Protein AF-A0AAV2SIG9-F1 (afdb_monomer_lite)

Sequence (155 aa):
MVNEGETFGCEVCKLEFTSQSIVDAHMAGAKHQRKLKAQELLWKLQETESCFTHDEASGKLTCLVCDVELTSPQLLESHLAGTKHKNKCGKRGLEGGNGTEPSKKGKSVPGEYHCKECQINCNSSQQMEQHVTSKKHLNKVAASQKEETVNINAL

pLDDT: mean 71.09, std 15.77, range [33.72, 91.62]

Secondary structure (DSSP, 8-state):
-------EEETTTTEEESSHHHHHHHHTSHHHHHHHHHHHHHHHHHHH---EEEETTTTEEEETTTTEEES-HHHHHHHHTSHHHHHHHT--SS------S------S-S-S-EETTTTEE-SSHHHHHHHHHSHHHHHHHHHHTTSSSS-S---

InterPro domains:
  IPR003604 Matrin/U1-C-like, C2H2-type zinc finger [SM00451] (5-39)
  IPR003604 Matrin/U1-C-like, C2H2-type zinc finger [SM00451] (58-92)
  IPR003604 Matrin/U1-C-like, C2H2-type zinc finger [SM00451] (110-144)
  IPR013087 Zinc finger C2H2-type [PF12874] (10-32)
  IPR013087 Zinc finger C2H2-type [PF12874] (62-85)
  IPR013087 Zinc finger C2H2-type [PF12874] (113-137)
  IPR013087 Zinc finger C2H2-type [PS00028] (10-32)
  IPR013087 Zinc finger C2H2-type [PS00028] (115-137)
  IPR013087 Zinc finger C2H2-type [SM00355] (8-32)
  IPR013087 Zinc finger C2H2-type [SM00355] (61-85)
  IPR013087 Zinc finger C2H2-type [SM00355] (113-137)
  IPR036236 Zinc finger C2H2 superfamily [SSF57667] (7-43)
  IPR036236 Zinc finger C2H2 superfamily [SSF57667] (59-89)
  IPR036236 Zinc finger C2H2 superfamily [SSF57667] (93-144)
  IPR051868 Zinc finger protein 346 and matrin-type protein 4 [PTHR46144] (9-146)

Foldseek 3Di:
DDPPPPFQADPLVRDTDPDPVVSVCVCVDPVNVVSVVQVVLVVVCCVVPVQWDADPVQCWIAGNQARDIDNGSVVVVCVCVDPVNVVRVVDPDDDDDHDDDDDDDDDDDDDDQADPLVRDGDPDPVVSVCVCPDPVNVVSVVVVVPPPPPDDDDD

Organism: Meganyctiphanes norvegica (NCBI:txid48144)

Radius of gyration: 29.89 Å; chains: 1; bounding box: 78×45×90 Å

Structure (mmCIF, N/CA/C/O backbone):
data_AF-A0AAV2SIG9-F1
#
_entry.id   AF-A0AAV2SIG9-F1
#
loop_
_atom_site.group_PDB
_atom_site.id
_atom_site.type_symbol
_atom_site.label_atom_id
_atom_site.label_alt_id
_atom_site.label_comp_id
_atom_site.label_asym_id
_atom_site.label_entity_id
_atom_site.label_seq_id
_atom_site.pdbx_PDB_ins_code
_atom_site.Cartn_x
_atom_site.Cartn_y
_atom_site.Cartn_z
_atom_site.occupancy
_atom_site.B_iso_or_equiv
_atom_site.auth_seq_id
_atom_site.auth_comp_id
_atom_site.auth_asym_id
_atom_site.auth_atom_id
_atom_site.pdbx_PDB_model_num
ATOM 1 N N . MET A 1 1 ? -30.944 17.823 34.451 1.00 36.62 1 MET A N 1
ATOM 2 C CA . MET A 1 1 ? -30.876 17.826 32.977 1.00 36.62 1 MET A CA 1
ATOM 3 C C . MET A 1 1 ? -29.564 17.171 32.572 1.00 36.62 1 MET A C 1
ATOM 5 O O . MET A 1 1 ? -28.574 17.488 33.208 1.00 36.62 1 MET A O 1
ATOM 9 N N . VAL A 1 2 ? -29.628 16.248 31.601 1.00 41.00 2 VAL A N 1
ATOM 10 C CA . VAL A 1 2 ? -28.546 15.513 30.900 1.00 41.00 2 VAL A CA 1
ATOM 11 C C . VAL A 1 2 ? -27.395 14.942 31.748 1.00 41.00 2 VAL A C 1
ATOM 13 O O . VAL A 1 2 ? -26.457 15.636 32.106 1.00 41.00 2 VAL A O 1
ATOM 16 N N . ASN A 1 3 ? -27.446 13.627 32.000 1.00 48.12 3 ASN A N 1
ATOM 17 C CA . ASN A 1 3 ? -26.223 12.846 32.189 1.00 48.12 3 ASN A CA 1
ATOM 18 C C . ASN A 1 3 ? -25.583 12.732 30.800 1.00 48.12 3 ASN A C 1
ATOM 20 O O . ASN A 1 3 ? -26.138 12.056 29.931 1.00 48.12 3 ASN A O 1
ATOM 24 N N . GLU A 1 4 ? -24.492 13.456 30.568 1.00 50.88 4 GLU A N 1
ATOM 25 C CA . GLU A 1 4 ? -23.659 13.310 29.375 1.00 50.88 4 GLU A CA 1
ATOM 26 C C . GLU A 1 4 ? -23.073 11.896 29.381 1.00 50.88 4 GLU A C 1
ATOM 28 O O . GLU A 1 4 ? -22.162 11.576 30.138 1.00 50.88 4 GLU A O 1
ATOM 33 N N . GLY A 1 5 ? -23.685 11.006 28.597 1.00 54.91 5 GLY A N 1
ATOM 34 C CA . GLY A 1 5 ? -23.169 9.667 28.368 1.00 54.91 5 GLY A CA 1
ATOM 35 C C . GLY A 1 5 ? -21.880 9.776 27.571 1.00 54.91 5 GLY A C 1
ATOM 36 O O . GLY A 1 5 ? -21.925 9.961 26.359 1.00 54.91 5 GLY A O 1
ATOM 37 N N . GLU A 1 6 ? -20.745 9.682 28.256 1.00 62.69 6 GLU A N 1
ATOM 38 C CA . GLU A 1 6 ? -19.436 9.539 27.629 1.00 62.69 6 GLU A CA 1
ATOM 39 C C . GLU A 1 6 ? -19.448 8.262 26.773 1.00 62.69 6 GLU A C 1
ATOM 41 O O . GLU A 1 6 ? -19.409 7.138 27.275 1.00 62.69 6 GLU A O 1
ATOM 46 N N . THR A 1 7 ? -19.586 8.423 25.457 1.00 70.12 7 THR A N 1
ATOM 47 C CA . THR A 1 7 ? -19.526 7.315 24.503 1.00 70.12 7 THR A CA 1
ATOM 48 C C . THR A 1 7 ? -18.063 6.989 24.230 1.00 70.12 7 THR A C 1
ATOM 50 O O . THR A 1 7 ? -17.349 7.771 23.601 1.00 70.12 7 THR A O 1
ATOM 53 N N . PHE A 1 8 ? -17.600 5.830 24.693 1.00 81.31 8 PHE A N 1
ATOM 54 C CA . PHE A 1 8 ? -16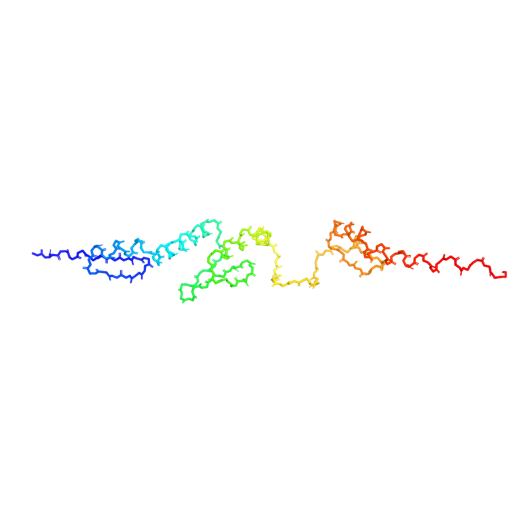.228 5.377 24.478 1.00 81.31 8 PHE A CA 1
ATOM 55 C C . PHE A 1 8 ? -16.132 4.681 23.123 1.00 81.31 8 PHE A C 1
ATOM 57 O O . PHE A 1 8 ? -16.642 3.577 22.957 1.00 81.31 8 PHE A O 1
ATOM 64 N N . GLY A 1 9 ? -15.498 5.312 22.136 1.00 85.50 9 GLY A N 1
ATOM 65 C CA . GLY A 1 9 ? -15.458 4.808 20.763 1.00 85.50 9 GLY A CA 1
ATOM 66 C C . GLY A 1 9 ? -14.067 4.845 20.144 1.00 85.50 9 GLY A C 1
ATOM 67 O O . GLY A 1 9 ? -13.203 5.620 20.539 1.00 85.50 9 GLY A O 1
ATOM 68 N N . CYS A 1 10 ? -13.845 3.992 19.148 1.00 86.56 10 CYS A N 1
ATOM 69 C CA . CYS A 1 10 ? -12.638 3.985 18.335 1.00 86.56 10 CYS A CA 1
ATOM 70 C C . CYS A 1 10 ? -12.958 4.462 16.919 1.00 86.56 10 CYS A C 1
ATOM 72 O O . CYS A 1 10 ? -13.629 3.759 16.164 1.00 86.56 10 CYS A O 1
ATOM 74 N N . GLU A 1 11 ? -12.415 5.606 16.513 1.00 83.19 11 GLU A N 1
ATOM 75 C CA . GLU A 1 11 ? -12.668 6.177 15.183 1.00 83.19 11 GLU A CA 1
ATOM 76 C C . GLU A 1 11 ? -11.982 5.415 14.044 1.00 83.19 11 GLU A C 1
ATOM 78 O O . GLU A 1 11 ? -12.487 5.389 12.923 1.00 83.19 11 GLU A O 1
ATOM 83 N N . VAL A 1 12 ? -10.869 4.743 14.347 1.00 84.25 12 VAL A N 1
ATOM 84 C CA . VAL A 1 12 ? -10.113 3.899 13.407 1.00 84.25 12 VAL A CA 1
ATOM 85 C C . VAL A 1 12 ? -10.882 2.618 13.086 1.00 84.25 12 VAL A C 1
ATOM 87 O O . VAL A 1 12 ? -10.872 2.128 11.956 1.00 84.25 12 VAL A O 1
ATOM 90 N N . CYS A 1 13 ? -11.563 2.048 14.080 1.00 84.75 13 CYS A N 1
ATOM 91 C CA . CYS A 1 13 ? -12.328 0.812 13.931 1.00 84.75 13 CYS A CA 1
ATOM 92 C C . CYS A 1 13 ? -13.832 1.051 13.743 1.00 84.75 13 CYS A C 1
ATOM 94 O O . CYS A 1 13 ? -14.526 0.096 13.413 1.00 84.75 13 CYS A O 1
ATOM 96 N N . LYS A 1 14 ? -14.311 2.289 13.932 1.00 85.88 14 LYS A N 1
ATOM 97 C CA . LYS A 1 14 ? -15.735 2.665 13.991 1.00 85.88 14 LYS A CA 1
ATOM 98 C C . LYS A 1 14 ? -16.526 1.749 14.938 1.00 85.88 14 LYS A C 1
ATOM 100 O O . LYS A 1 14 ? -17.597 1.263 14.598 1.00 85.88 14 LYS A O 1
ATOM 105 N N . LEU A 1 15 ? -15.943 1.472 16.107 1.00 85.50 15 LEU A N 1
ATOM 106 C CA . LEU A 1 15 ? -16.544 0.637 17.151 1.00 85.50 15 LEU A CA 1
ATOM 107 C C . LEU A 1 15 ? -16.877 1.490 18.369 1.00 85.50 15 LEU A C 1
ATOM 109 O O . LEU A 1 15 ? -16.043 2.286 18.795 1.00 85.50 15 LEU A O 1
ATOM 113 N N . GLU A 1 16 ? -18.054 1.273 18.943 1.00 88.81 16 GLU A N 1
ATOM 114 C CA . GLU A 1 16 ? -18.492 1.874 20.202 1.00 88.81 16 GLU A CA 1
ATOM 115 C C . GLU A 1 16 ? -18.452 0.829 21.320 1.00 88.81 16 GLU A C 1
ATOM 117 O O . GLU A 1 16 ? -18.764 -0.347 21.115 1.00 88.81 16 GLU A O 1
ATOM 122 N N . PHE A 1 17 ? -18.038 1.257 22.507 1.00 86.38 17 PHE A N 1
ATOM 123 C CA . PHE A 1 17 ? -17.832 0.414 23.673 1.00 86.38 17 PHE A CA 1
ATOM 124 C C . PHE A 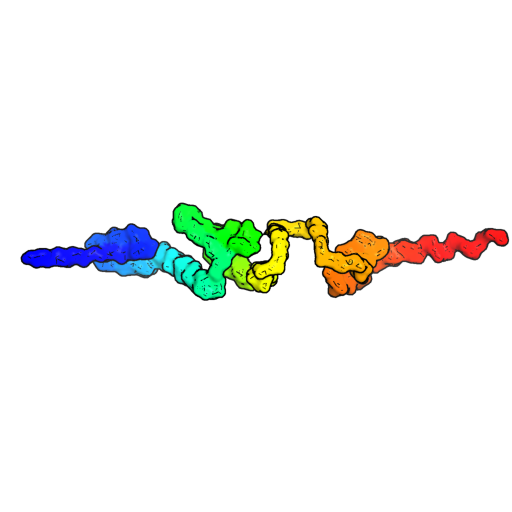1 17 ? -18.668 0.911 24.844 1.00 86.38 17 PHE A C 1
ATOM 126 O O . PHE A 1 17 ? -18.914 2.101 25.020 1.00 86.38 17 PHE A O 1
ATOM 133 N N . THR A 1 18 ? -19.065 -0.029 25.695 1.00 86.25 18 THR A N 1
ATOM 134 C CA . THR A 1 18 ? -19.930 0.242 26.846 1.00 86.25 18 THR A CA 1
ATOM 135 C C . THR A 1 18 ? -19.190 0.877 28.026 1.00 86.25 18 THR A C 1
ATOM 137 O O . THR A 1 18 ? -19.831 1.255 29.004 1.00 86.25 18 THR A O 1
ATOM 140 N N . SER A 1 19 ? -17.850 0.935 28.012 1.00 86.81 19 SER A N 1
ATOM 141 C CA . SER A 1 19 ? -17.036 1.445 29.130 1.00 86.81 19 SER A CA 1
ATOM 142 C C . SER A 1 19 ? -15.605 1.814 28.708 1.00 86.81 19 SER A C 1
ATOM 144 O O . SER A 1 19 ? -15.028 1.155 27.837 1.00 86.81 19 SER A O 1
ATOM 146 N N . GLN A 1 20 ? -14.989 2.782 29.404 1.00 86.12 20 GLN A N 1
ATOM 147 C CA . GLN A 1 20 ? -13.607 3.238 29.169 1.00 86.12 20 GLN A CA 1
ATOM 148 C C . GLN A 1 20 ? -12.575 2.099 29.250 1.00 86.12 20 GLN A C 1
ATOM 150 O O . GLN A 1 20 ? -11.676 2.004 28.420 1.00 86.12 20 GLN A O 1
ATOM 155 N N . SER A 1 21 ? -12.706 1.184 30.213 1.00 89.81 21 SER A N 1
ATOM 156 C CA . SER A 1 21 ? -11.750 0.074 30.363 1.00 89.81 21 SER A CA 1
ATOM 157 C C . SER A 1 21 ? -11.728 -0.864 29.150 1.00 89.81 21 SER A C 1
ATOM 159 O O . SER A 1 21 ? -10.698 -1.462 28.848 1.00 89.81 21 SER A O 1
ATOM 161 N N . ILE A 1 22 ? -12.852 -0.987 28.437 1.00 88.50 22 ILE A N 1
ATOM 162 C CA . ILE A 1 22 ? -12.961 -1.844 27.251 1.00 88.50 22 ILE A CA 1
ATOM 163 C C . ILE A 1 22 ? -12.308 -1.161 26.047 1.00 88.50 22 ILE A C 1
ATOM 165 O O . ILE A 1 22 ? -11.601 -1.828 25.289 1.00 88.50 22 ILE A O 1
ATOM 169 N N . VAL A 1 23 ? -12.498 0.156 25.880 1.00 89.44 23 VAL A N 1
ATOM 170 C CA . VAL A 1 23 ? -11.821 0.888 24.799 1.00 89.44 23 VAL A CA 1
ATOM 171 C C . VAL A 1 23 ? -10.310 0.931 25.026 1.00 89.44 23 VAL A C 1
ATOM 173 O O . VAL A 1 23 ? -9.561 0.747 24.075 1.00 89.44 23 VAL A O 1
ATOM 176 N N . ASP A 1 24 ? -9.849 1.059 26.271 1.00 89.94 24 ASP A N 1
ATOM 177 C CA . ASP A 1 24 ? -8.418 1.057 26.595 1.00 89.94 24 ASP A CA 1
ATOM 178 C C . ASP A 1 24 ? -7.762 -0.285 26.219 1.00 89.94 24 ASP A C 1
ATOM 180 O O . ASP A 1 24 ? -6.786 -0.340 25.464 1.00 89.94 24 ASP A O 1
ATOM 184 N N . ALA A 1 25 ? -8.405 -1.394 26.602 1.00 91.06 25 ALA A N 1
ATOM 185 C CA . ALA A 1 25 ? -7.997 -2.732 26.184 1.00 91.06 25 ALA A CA 1
ATOM 186 C C . ALA A 1 25 ? -8.058 -2.921 24.654 1.00 91.06 25 ALA A C 1
ATOM 188 O O . ALA A 1 25 ? -7.193 -3.582 24.074 1.00 91.06 25 ALA A O 1
ATOM 189 N N . HIS A 1 26 ? -9.054 -2.335 23.977 1.00 91.62 26 HIS A N 1
ATOM 190 C CA . HIS A 1 26 ? -9.125 -2.329 22.515 1.00 91.62 26 HIS A CA 1
ATOM 191 C C . HIS A 1 26 ? -7.939 -1.585 21.891 1.00 91.62 26 HIS A C 1
ATOM 193 O O . HIS A 1 26 ? -7.320 -2.116 20.968 1.00 91.62 26 HIS A O 1
ATOM 199 N N . MET A 1 27 ? -7.604 -0.393 22.396 1.00 88.94 27 MET A N 1
ATOM 200 C CA . MET A 1 27 ? -6.508 0.438 21.892 1.00 88.94 27 MET A CA 1
ATOM 201 C C . MET A 1 27 ? -5.142 -0.229 22.094 1.00 88.94 27 MET A C 1
ATOM 203 O O . MET A 1 27 ? -4.299 -0.195 21.195 1.00 88.94 27 MET A O 1
ATOM 207 N N . ALA A 1 28 ? -4.946 -0.925 23.217 1.00 90.69 28 ALA A N 1
ATOM 208 C CA . ALA A 1 28 ? -3.760 -1.747 23.467 1.00 90.69 28 ALA A CA 1
ATOM 209 C C . ALA A 1 28 ? -3.743 -3.066 22.662 1.00 90.69 28 ALA A C 1
ATOM 211 O O . ALA A 1 28 ? -2.725 -3.758 22.597 1.00 90.69 28 ALA A O 1
ATOM 212 N N . GLY A 1 29 ? -4.860 -3.438 22.032 1.00 91.31 29 GLY A N 1
ATOM 213 C CA . GLY A 1 29 ? -5.023 -4.704 21.332 1.00 91.31 29 GLY A CA 1
ATOM 214 C C . GLY A 1 29 ? -4.237 -4.792 20.020 1.00 91.31 29 GLY A C 1
ATOM 215 O O . GLY A 1 29 ? -4.246 -3.884 19.187 1.00 91.31 29 GLY A O 1
ATOM 216 N N . ALA A 1 30 ? -3.650 -5.963 19.753 1.00 89.69 30 ALA A N 1
ATOM 217 C CA . ALA A 1 30 ? -2.861 -6.213 18.542 1.00 89.69 30 ALA A CA 1
ATOM 218 C C . ALA A 1 30 ? -3.634 -5.963 17.230 1.00 89.69 30 ALA A C 1
ATOM 220 O O . ALA A 1 30 ? -3.038 -5.566 16.231 1.00 89.69 30 ALA A O 1
ATOM 221 N N . LYS A 1 31 ? -4.958 -6.182 17.206 1.00 87.94 31 LYS A N 1
ATOM 222 C CA . LYS A 1 31 ? -5.795 -5.894 16.025 1.00 87.94 31 LYS A CA 1
ATOM 223 C C . LYS A 1 31 ? -5.848 -4.394 15.726 1.00 87.94 31 LYS A C 1
ATOM 225 O O . LYS A 1 31 ? -5.622 -4.001 14.584 1.00 87.94 31 LYS A O 1
ATOM 230 N N . HIS A 1 32 ? -6.106 -3.580 16.748 1.00 88.81 32 HIS A N 1
ATOM 231 C CA . HIS A 1 32 ? -6.163 -2.127 16.622 1.00 88.81 32 HIS A CA 1
ATOM 232 C C . HIS A 1 32 ? -4.790 -1.564 16.246 1.00 88.81 32 HIS A C 1
ATOM 234 O O . HIS A 1 32 ? -4.672 -0.849 15.255 1.00 88.81 32 HIS A O 1
ATOM 240 N N . GLN A 1 33 ? -3.731 -1.991 16.940 1.00 88.44 33 GLN A N 1
ATOM 241 C CA . GLN A 1 33 ? -2.362 -1.573 16.636 1.00 88.44 33 GLN A CA 1
ATOM 242 C C . GLN A 1 33 ? -1.935 -1.904 15.200 1.00 88.44 33 GLN A C 1
ATOM 244 O O . GLN A 1 33 ? -1.253 -1.105 14.563 1.00 88.44 33 GLN A O 1
ATOM 249 N N . ARG A 1 34 ? -2.329 -3.066 14.659 1.00 85.38 34 ARG A N 1
ATOM 250 C CA . ARG A 1 34 ? -2.058 -3.415 13.253 1.00 85.38 34 ARG A CA 1
ATOM 251 C C . ARG A 1 34 ? -2.769 -2.468 12.290 1.00 85.38 34 ARG A C 1
ATOM 253 O O . ARG A 1 34 ? -2.148 -2.035 11.324 1.00 85.38 34 ARG A O 1
ATOM 260 N N . LYS A 1 35 ? -4.035 -2.132 12.561 1.00 84.81 35 LYS A N 1
ATOM 261 C CA . LYS A 1 35 ? -4.813 -1.202 11.732 1.00 84.81 35 LYS A CA 1
ATOM 262 C C . LYS A 1 35 ? -4.239 0.215 11.791 1.00 84.81 35 LYS A C 1
ATOM 264 O O . LYS A 1 35 ? -4.024 0.807 10.742 1.00 84.81 35 LYS A O 1
ATOM 269 N N . LEU A 1 36 ? -3.895 0.699 12.987 1.00 86.94 36 LEU A N 1
ATOM 270 C CA . LEU A 1 36 ? -3.216 1.982 13.181 1.00 86.94 36 LEU A CA 1
ATOM 271 C C . LEU A 1 36 ? -1.892 2.052 12.422 1.00 86.94 36 LEU A C 1
ATOM 273 O O . LEU A 1 36 ? -1.681 2.983 11.659 1.00 86.94 36 LEU A O 1
ATOM 277 N N . LYS A 1 37 ? -1.018 1.050 12.579 1.00 84.75 37 LYS A N 1
ATOM 278 C CA . LYS A 1 37 ? 0.270 1.015 11.869 1.00 84.75 37 LYS A CA 1
ATOM 279 C C . LYS A 1 37 ? 0.091 0.987 10.353 1.00 84.75 37 LYS A C 1
ATOM 281 O O . LYS A 1 37 ? 0.834 1.658 9.649 1.00 84.75 37 LYS A O 1
ATOM 286 N N . ALA A 1 38 ? -0.884 0.229 9.851 1.00 80.62 38 ALA A N 1
ATOM 287 C CA . ALA A 1 38 ? -1.199 0.197 8.426 1.00 80.62 38 ALA 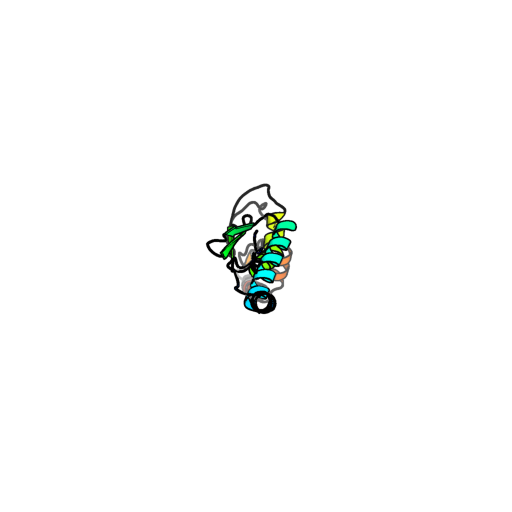A CA 1
ATOM 288 C C . ALA A 1 38 ? -1.697 1.562 7.921 1.00 80.62 38 ALA A C 1
ATOM 290 O O . ALA A 1 38 ? -1.253 2.019 6.873 1.00 80.62 38 ALA A O 1
ATOM 291 N N . GLN A 1 39 ? -2.571 2.226 8.679 1.00 82.12 39 GLN A N 1
ATOM 292 C CA . GLN A 1 39 ? -3.105 3.542 8.332 1.00 82.12 39 GLN A CA 1
ATOM 293 C C . GLN A 1 39 ? -2.038 4.644 8.410 1.00 82.12 39 GLN A C 1
ATOM 295 O O . GLN A 1 39 ? -1.955 5.471 7.508 1.00 82.12 39 GLN A O 1
ATOM 300 N N . GLU A 1 40 ? -1.186 4.636 9.438 1.00 85.25 40 GLU A N 1
ATOM 301 C CA . GLU A 1 40 ? -0.069 5.579 9.572 1.00 85.25 40 GLU A CA 1
ATOM 302 C C . GLU A 1 40 ? 0.938 5.415 8.430 1.00 85.25 40 GLU A C 1
ATOM 304 O O . GLU A 1 40 ? 1.417 6.401 7.873 1.00 85.25 40 GLU A O 1
ATOM 309 N N . LEU A 1 41 ? 1.235 4.168 8.052 1.00 78.81 41 LEU A N 1
ATOM 310 C CA . LEU A 1 41 ? 2.101 3.877 6.917 1.00 78.81 41 LEU A CA 1
ATOM 311 C C . LEU A 1 41 ? 1.522 4.457 5.624 1.00 78.81 41 LEU A C 1
ATOM 313 O O . LEU A 1 41 ? 2.228 5.133 4.885 1.00 78.81 41 LEU A O 1
ATOM 317 N N . LEU A 1 42 ? 0.224 4.257 5.384 1.00 77.94 42 LEU A N 1
ATOM 318 C CA . LEU A 1 42 ? -0.459 4.833 4.226 1.00 77.94 42 LEU A CA 1
ATOM 319 C C . LEU A 1 42 ? -0.426 6.363 4.228 1.00 77.94 42 LEU A C 1
ATOM 321 O O . LEU A 1 42 ? -0.148 6.951 3.187 1.00 77.94 42 LEU A O 1
ATOM 325 N N . TRP A 1 43 ? -0.649 7.004 5.379 1.00 80.56 43 TRP A N 1
ATOM 326 C CA . TRP A 1 43 ? -0.549 8.460 5.504 1.00 80.56 43 TRP A CA 1
ATOM 327 C C . TRP A 1 43 ? 0.851 8.966 5.144 1.00 80.56 43 TRP A C 1
ATOM 329 O O . TRP A 1 43 ? 0.993 9.862 4.315 1.00 80.56 43 TRP A O 1
ATOM 339 N N . LYS A 1 44 ? 1.892 8.354 5.723 1.00 77.12 44 LYS A N 1
ATOM 340 C CA . LYS A 1 44 ? 3.293 8.704 5.443 1.00 77.12 44 LYS A CA 1
ATOM 341 C C . LYS A 1 44 ? 3.614 8.582 3.960 1.00 77.12 44 LYS A C 1
ATOM 343 O O . LYS A 1 44 ? 4.223 9.491 3.398 1.00 77.12 44 LYS A O 1
ATOM 348 N N . LEU A 1 45 ? 3.171 7.495 3.328 1.00 74.12 45 LEU A N 1
ATOM 349 C CA . LEU A 1 45 ? 3.341 7.286 1.893 1.00 74.12 45 LEU A CA 1
ATOM 350 C C . LEU A 1 45 ? 2.581 8.329 1.072 1.00 74.12 45 LEU A C 1
ATOM 352 O O . LEU A 1 45 ? 3.111 8.796 0.077 1.00 74.12 45 LEU A O 1
ATOM 356 N N . GLN A 1 46 ? 1.382 8.737 1.487 1.00 70.69 46 GLN A N 1
ATOM 357 C CA . GLN A 1 46 ? 0.595 9.746 0.774 1.00 70.69 46 GLN A CA 1
ATOM 358 C C . GLN A 1 46 ? 1.202 11.155 0.868 1.00 70.69 46 GLN A C 1
ATOM 360 O O . GLN A 1 46 ? 1.099 11.930 -0.083 1.00 70.69 46 GLN A O 1
ATOM 365 N N . GLU A 1 47 ? 1.857 11.479 1.985 1.00 70.44 47 GLU A N 1
ATOM 366 C CA . GLU A 1 47 ? 2.567 12.748 2.184 1.00 70.44 47 GLU A CA 1
ATOM 367 C C . GLU A 1 47 ? 3.856 12.822 1.351 1.00 70.44 47 GLU A C 1
ATOM 369 O O . GLU A 1 47 ? 4.187 13.871 0.799 1.00 70.44 47 GLU A O 1
ATOM 374 N N . THR A 1 48 ? 4.565 11.697 1.217 1.00 63.31 48 THR A N 1
ATOM 375 C CA . THR A 1 48 ? 5.798 11.629 0.419 1.00 63.31 48 THR A CA 1
ATOM 376 C C . THR A 1 48 ? 5.540 11.408 -1.069 1.00 63.31 48 THR A C 1
ATOM 378 O O . THR A 1 48 ? 6.263 11.970 -1.891 1.00 63.31 48 THR A O 1
ATOM 381 N N . GLU A 1 49 ? 4.520 10.630 -1.441 1.00 58.84 49 GLU A N 1
ATOM 382 C CA . GLU A 1 49 ? 4.261 10.208 -2.818 1.00 58.84 49 GLU A CA 1
ATOM 383 C C . GLU A 1 49 ? 2.753 10.080 -3.120 1.00 58.84 49 GLU A C 1
ATOM 385 O O . GLU A 1 49 ? 2.069 9.128 -2.753 1.00 58.84 49 GLU A O 1
ATOM 390 N N . SER A 1 50 ? 2.218 11.025 -3.896 1.00 65.56 50 SER A N 1
ATOM 391 C CA . SER A 1 50 ? 0.795 11.107 -4.276 1.00 65.56 50 SER A CA 1
ATOM 392 C C . SER A 1 50 ? 0.408 10.234 -5.482 1.00 65.56 50 SER A C 1
ATOM 394 O O . SER A 1 50 ? -0.501 10.556 -6.247 1.00 65.56 50 SER A O 1
ATOM 396 N N . CYS A 1 51 ? 1.135 9.144 -5.719 1.00 69.31 51 CYS A N 1
ATOM 397 C CA . CYS A 1 51 ? 1.091 8.402 -6.979 1.00 69.31 51 CYS A CA 1
ATOM 398 C C . CYS A 1 51 ? 0.317 7.074 -6.906 1.00 69.31 51 CYS A C 1
ATOM 400 O O . CYS A 1 51 ? 0.406 6.259 -7.828 1.00 69.31 51 CYS A O 1
ATOM 402 N N . PHE A 1 52 ? -0.446 6.852 -5.834 1.00 80.81 52 PHE A N 1
ATOM 403 C CA . PHE A 1 52 ? -1.258 5.657 -5.624 1.00 80.81 52 PHE A CA 1
ATOM 404 C C . PHE A 1 52 ? -2.672 6.004 -5.141 1.00 80.81 52 PHE A C 1
ATOM 406 O O . PHE A 1 52 ? -2.935 7.114 -4.687 1.00 80.81 52 PHE A O 1
ATOM 413 N N . THR A 1 53 ? -3.578 5.035 -5.231 1.00 80.50 53 THR A N 1
ATOM 414 C CA . THR A 1 53 ? -4.943 5.107 -4.703 1.00 80.50 53 THR A CA 1
ATOM 415 C C . THR A 1 53 ? -5.176 3.978 -3.710 1.00 80.50 53 THR A C 1
ATOM 417 O O . THR A 1 53 ? -4.679 2.869 -3.907 1.00 80.50 53 THR A O 1
ATOM 420 N N . HIS A 1 54 ? -5.957 4.241 -2.665 1.00 83.81 54 HIS A N 1
ATOM 421 C CA . HIS A 1 54 ? -6.413 3.237 -1.706 1.00 83.81 54 HIS A CA 1
ATOM 422 C C . HIS A 1 54 ? -7.931 3.108 -1.793 1.00 83.81 54 HIS A C 1
ATOM 424 O O . HIS A 1 54 ? -8.646 4.091 -1.603 1.00 83.81 54 HIS A O 1
ATOM 430 N N . ASP A 1 55 ? -8.411 1.901 -2.072 1.00 79.50 55 ASP A N 1
ATOM 431 C CA 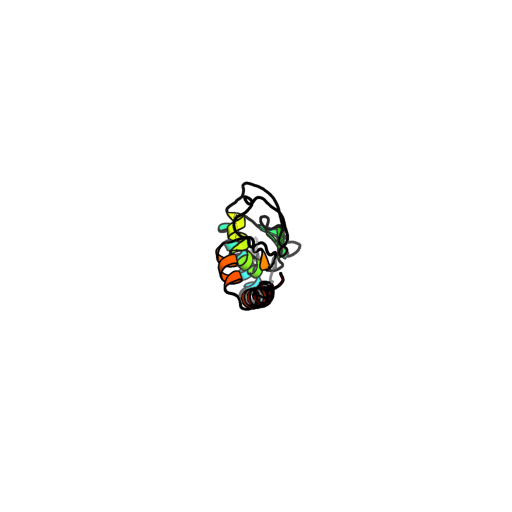. ASP A 1 55 ? -9.834 1.586 -2.044 1.00 79.50 55 ASP A CA 1
ATOM 432 C C . ASP A 1 55 ? -10.189 1.021 -0.664 1.00 79.50 55 ASP A C 1
ATOM 434 O O . ASP A 1 55 ? -9.834 -0.113 -0.346 1.00 79.50 55 ASP A O 1
ATOM 438 N N . GLU A 1 56 ? -10.859 1.812 0.179 1.00 69.19 56 GLU A N 1
ATOM 439 C CA . GLU A 1 56 ? -11.213 1.406 1.550 1.00 69.19 56 GLU A CA 1
ATOM 440 C C . GLU A 1 56 ? -12.239 0.258 1.574 1.00 69.19 56 GLU A C 1
ATOM 442 O O . GLU A 1 56 ? -12.241 -0.550 2.503 1.00 69.19 56 GLU A O 1
ATOM 447 N N . ALA A 1 57 ? -13.064 0.135 0.527 1.00 71.56 57 ALA A N 1
ATOM 448 C CA . ALA A 1 57 ? -14.045 -0.940 0.394 1.00 71.56 57 ALA A CA 1
ATOM 449 C C . ALA A 1 57 ? -13.387 -2.295 0.078 1.00 71.56 57 ALA A C 1
ATOM 451 O O . ALA A 1 57 ? -13.806 -3.326 0.604 1.00 71.56 57 ALA A O 1
ATOM 452 N N . SER A 1 58 ? -12.343 -2.294 -0.754 1.00 73.19 58 SER A N 1
ATOM 453 C CA . SER A 1 58 ? -11.649 -3.507 -1.205 1.00 73.19 58 SER A CA 1
ATOM 454 C C . SER A 1 58 ? -10.337 -3.780 -0.458 1.00 73.19 58 SER A C 1
ATOM 456 O O . SER A 1 58 ? -9.780 -4.871 -0.581 1.00 73.19 58 SER A O 1
ATOM 458 N N . GLY A 1 59 ? -9.805 -2.800 0.279 1.00 73.12 59 GLY A N 1
ATOM 459 C CA . GLY A 1 59 ? -8.478 -2.849 0.904 1.00 73.12 59 GLY A CA 1
ATOM 460 C C . GLY A 1 59 ? -7.324 -2.928 -0.102 1.00 73.12 59 GLY A C 1
ATOM 461 O O . GLY A 1 59 ? -6.227 -3.370 0.243 1.00 73.12 59 GLY A O 1
ATOM 462 N N . LYS A 1 60 ? -7.574 -2.560 -1.364 1.00 80.19 60 LYS A N 1
ATOM 463 C CA . LYS A 1 60 ? -6.606 -2.651 -2.460 1.00 80.19 60 LYS A CA 1
ATOM 464 C C . LYS A 1 60 ? -5.889 -1.323 -2.662 1.00 80.19 60 LYS A C 1
ATOM 466 O O . LYS A 1 60 ? -6.484 -0.252 -2.554 1.00 80.19 60 LYS A O 1
ATOM 471 N N . LEU A 1 61 ? -4.605 -1.411 -2.981 1.00 86.25 61 LEU A N 1
ATOM 472 C CA . LEU A 1 61 ? -3.714 -0.280 -3.190 1.00 86.25 61 LEU A CA 1
ATOM 473 C C . LEU A 1 61 ? -3.207 -0.297 -4.623 1.00 86.25 61 LEU A C 1
ATOM 475 O O . LEU A 1 61 ? -2.496 -1.220 -5.003 1.00 86.25 61 LEU A O 1
ATOM 479 N N . THR A 1 62 ? -3.520 0.720 -5.413 1.00 81.31 62 THR A N 1
ATOM 480 C CA . THR A 1 62 ? -3.153 0.746 -6.833 1.00 81.31 62 THR A CA 1
ATOM 481 C C . THR A 1 62 ? -2.158 1.857 -7.097 1.00 81.31 62 THR A C 1
ATOM 483 O O . THR A 1 62 ? -2.427 3.017 -6.806 1.00 81.31 62 THR A O 1
ATOM 486 N N . CYS A 1 63 ? -0.999 1.532 -7.666 1.00 85.25 63 CYS A N 1
ATOM 487 C CA . CYS A 1 63 ? -0.045 2.549 -8.097 1.00 85.25 63 CYS A CA 1
ATOM 488 C C . CYS A 1 63 ? -0.451 3.101 -9.470 1.00 85.25 63 CYS A C 1
ATOM 490 O O . CYS A 1 63 ? -0.428 2.365 -10.450 1.00 85.25 63 CYS A O 1
ATOM 492 N N . LEU A 1 64 ? -0.724 4.401 -9.573 1.00 82.25 64 LEU A N 1
ATOM 493 C CA . LEU A 1 64 ? -1.139 5.076 -10.812 1.00 82.25 64 LEU A CA 1
ATOM 494 C C . LEU A 1 64 ? 0.005 5.256 -11.828 1.00 82.25 64 LEU A C 1
ATOM 496 O O . LEU A 1 64 ? -0.229 5.549 -12.995 1.00 82.25 64 LEU A O 1
ATOM 500 N N . VAL A 1 65 ? 1.262 5.106 -11.398 1.00 82.50 65 VAL A N 1
ATOM 501 C CA . VAL A 1 65 ? 2.452 5.232 -12.270 1.00 82.50 65 VAL A CA 1
ATOM 502 C C . VAL A 1 65 ? 2.785 3.903 -12.949 1.00 82.50 65 VAL A C 1
ATOM 504 O O . VAL A 1 65 ? 3.236 3.848 -14.100 1.00 82.50 65 VAL A O 1
ATOM 507 N N . CYS A 1 66 ? 2.598 2.813 -12.213 1.00 78.62 66 CYS A N 1
ATOM 508 C CA . CYS A 1 66 ? 2.923 1.468 -12.664 1.00 78.62 66 CYS A CA 1
ATOM 509 C C . CYS A 1 66 ? 1.692 0.680 -13.120 1.00 78.62 66 CYS A C 1
ATOM 511 O O . CYS A 1 66 ? 1.883 -0.310 -13.821 1.00 78.62 66 CYS A O 1
ATOM 513 N N . ASP A 1 67 ? 0.490 1.148 -12.776 1.00 81.19 67 ASP A N 1
ATOM 514 C CA . ASP A 1 67 ? -0.796 0.474 -12.969 1.00 81.19 67 ASP A CA 1
ATOM 515 C C . ASP A 1 67 ? -0.774 -0.946 -12.387 1.00 81.19 67 ASP A C 1
ATOM 517 O O . ASP A 1 67 ? -1.027 -1.941 -13.059 1.00 81.19 67 ASP A O 1
ATOM 521 N N . VAL A 1 68 ? -0.334 -1.045 -11.129 1.00 82.75 68 VAL A N 1
ATOM 522 C CA . VAL A 1 68 ? -0.245 -2.319 -10.404 1.00 82.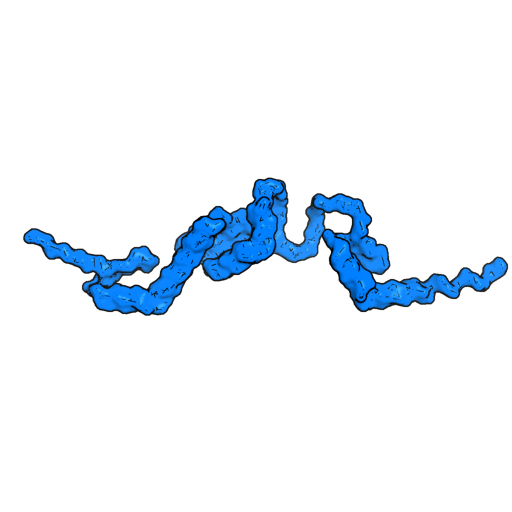75 68 VAL A CA 1
ATOM 523 C C . VAL A 1 68 ? -1.097 -2.263 -9.149 1.00 82.75 68 VAL A C 1
ATOM 525 O O . VAL A 1 68 ? -0.990 -1.319 -8.366 1.00 82.75 68 VAL A O 1
ATOM 528 N N . GLU A 1 69 ? -1.923 -3.289 -8.965 1.00 85.69 69 GLU A N 1
ATOM 529 C CA . GLU A 1 69 ? -2.700 -3.519 -7.750 1.00 85.69 69 GLU A CA 1
ATOM 530 C C . GLU A 1 69 ? -1.866 -4.302 -6.732 1.00 85.69 69 GLU A C 1
ATOM 532 O O . GLU A 1 69 ? -1.295 -5.354 -7.024 1.00 85.69 69 GLU A O 1
ATOM 537 N N . LEU A 1 70 ? -1.818 -3.791 -5.510 1.00 83.44 70 LEU A N 1
ATOM 538 C CA . LEU A 1 70 ? -1.109 -4.342 -4.369 1.00 83.44 70 LEU A CA 1
ATOM 539 C C . LEU A 1 70 ? -2.106 -4.545 -3.226 1.00 83.44 70 LEU A C 1
ATOM 541 O O . LEU A 1 70 ? -3.021 -3.754 -3.009 1.00 83.44 70 LEU A O 1
ATOM 545 N N . THR A 1 71 ? -1.926 -5.624 -2.474 1.00 83.38 71 THR A N 1
ATOM 546 C CA . THR A 1 71 ? -2.840 -6.050 -1.399 1.00 83.38 71 THR A CA 1
ATOM 547 C C . THR A 1 71 ? -2.376 -5.649 -0.000 1.00 83.38 71 THR A C 1
ATOM 549 O O . THR A 1 71 ? -3.046 -5.965 0.977 1.00 83.38 71 THR A O 1
ATOM 552 N N . SER A 1 72 ? -1.218 -4.991 0.132 1.00 81.56 72 SER A N 1
ATOM 553 C CA . SER A 1 72 ? -0.668 -4.606 1.436 1.00 81.56 72 SER A CA 1
ATOM 554 C C . SER A 1 72 ? 0.110 -3.290 1.371 1.00 81.56 72 SER A C 1
ATOM 556 O O . SER A 1 72 ? 0.895 -3.100 0.437 1.00 81.56 72 SER A O 1
ATOM 558 N N . PRO A 1 73 ? -0.028 -2.406 2.378 1.00 82.50 73 PRO A N 1
ATOM 559 C CA . PRO A 1 73 ? 0.693 -1.135 2.433 1.00 82.50 73 PRO A CA 1
ATOM 560 C C . PRO A 1 73 ? 2.211 -1.306 2.532 1.00 82.50 73 PRO A C 1
ATOM 562 O O . PRO A 1 73 ? 2.944 -0.485 1.997 1.00 82.50 73 PRO A O 1
ATOM 565 N N . GLN A 1 74 ? 2.705 -2.401 3.117 1.00 82.88 74 GLN A N 1
ATOM 566 C CA . GLN A 1 74 ? 4.148 -2.693 3.128 1.00 82.88 74 GLN A CA 1
ATOM 567 C C . GLN A 1 74 ? 4.682 -3.069 1.739 1.00 82.88 74 GLN A C 1
ATOM 569 O O . GLN A 1 74 ? 5.807 -2.730 1.371 1.00 82.88 74 GLN A O 1
ATOM 574 N N . LEU A 1 75 ? 3.866 -3.775 0.951 1.00 83.06 75 LEU A N 1
ATOM 575 C CA . LEU A 1 75 ? 4.224 -4.118 -0.421 1.00 83.06 75 LEU A CA 1
ATOM 576 C C . LEU A 1 75 ? 4.230 -2.863 -1.298 1.00 83.06 75 LEU A C 1
ATOM 578 O O . LEU A 1 75 ? 5.113 -2.709 -2.139 1.00 83.06 75 LEU A O 1
ATOM 582 N N . LEU A 1 76 ? 3.278 -1.958 -1.062 1.00 84.06 76 LEU A N 1
ATOM 583 C CA . LEU A 1 76 ? 3.255 -0.643 -1.687 1.00 84.06 76 LEU A CA 1
ATOM 584 C C . LEU A 1 76 ? 4.483 0.184 -1.297 1.00 84.06 76 LEU A C 1
ATOM 586 O O . LEU A 1 76 ? 5.155 0.679 -2.191 1.00 84.06 76 LEU A O 1
ATOM 590 N N . GLU A 1 77 ? 4.842 0.263 -0.016 1.00 83.69 77 GLU A N 1
ATOM 591 C CA . GLU A 1 77 ? 6.066 0.947 0.426 1.00 83.69 77 GLU A CA 1
ATOM 592 C C . GLU A 1 77 ? 7.306 0.422 -0.313 1.00 83.69 77 GLU A C 1
ATOM 594 O O . GLU A 1 77 ? 8.075 1.192 -0.885 1.00 83.69 77 GLU A O 1
ATOM 599 N N . SER A 1 78 ? 7.469 -0.902 -0.373 1.00 83.06 78 SER A N 1
ATOM 600 C CA . SER A 1 78 ? 8.603 -1.528 -1.063 1.00 83.06 78 SER A CA 1
ATOM 601 C C . SER A 1 78 ? 8.578 -1.282 -2.576 1.00 83.06 78 SER A C 1
ATOM 603 O O . SER A 1 78 ? 9.627 -1.127 -3.203 1.00 83.06 78 SER A O 1
ATOM 605 N N . HIS A 1 79 ? 7.387 -1.241 -3.178 1.00 86.94 79 HIS A N 1
ATOM 606 C CA . HIS A 1 79 ? 7.211 -0.893 -4.586 1.00 86.94 79 HIS A CA 1
ATOM 607 C C . HIS A 1 79 ? 7.667 0.543 -4.859 1.00 86.94 79 HIS A C 1
ATOM 609 O O . HIS A 1 79 ? 8.449 0.765 -5.783 1.00 86.94 79 HIS A O 1
ATOM 615 N N . LEU A 1 80 ? 7.193 1.483 -4.042 1.00 79.38 80 LEU A N 1
ATOM 616 C CA . LEU A 1 80 ? 7.462 2.916 -4.120 1.00 79.38 80 LEU A CA 1
ATOM 617 C C . LEU A 1 80 ? 8.952 3.230 -3.908 1.00 79.38 80 LEU A C 1
ATOM 619 O O . LEU A 1 80 ? 9.578 3.903 -4.728 1.00 79.38 80 LEU A O 1
ATOM 623 N N . ALA A 1 81 ? 9.571 2.608 -2.900 1.00 80.62 81 ALA A N 1
ATOM 624 C CA . ALA A 1 81 ? 11.012 2.685 -2.652 1.00 80.62 81 ALA A CA 1
ATOM 625 C C . ALA A 1 81 ? 11.867 2.000 -3.742 1.00 80.62 81 ALA A C 1
ATOM 627 O O . ALA A 1 81 ? 13.086 2.188 -3.803 1.00 80.62 81 ALA A O 1
ATOM 628 N N . GLY A 1 82 ? 11.250 1.199 -4.614 1.00 80.19 82 GLY A N 1
ATOM 629 C CA . GLY A 1 82 ? 11.925 0.454 -5.665 1.00 80.19 82 GLY A CA 1
ATOM 630 C C . GLY A 1 82 ? 12.464 1.343 -6.790 1.00 80.19 82 GLY A C 1
ATOM 631 O O . GLY A 1 82 ? 11.799 2.249 -7.295 1.00 80.19 82 GLY A O 1
ATOM 632 N N . THR A 1 83 ? 13.653 1.014 -7.299 1.00 76.44 83 THR A N 1
ATOM 633 C CA . THR A 1 83 ? 14.301 1.725 -8.419 1.00 76.44 83 THR A CA 1
ATOM 634 C C . THR A 1 83 ? 13.448 1.749 -9.691 1.00 76.44 83 THR A C 1
ATOM 636 O O . THR A 1 83 ? 13.476 2.727 -10.434 1.00 76.44 83 THR A O 1
ATOM 639 N N . LYS A 1 84 ? 12.644 0.702 -9.934 1.00 78.56 84 LYS A N 1
ATOM 640 C CA . LYS A 1 84 ? 11.701 0.645 -11.067 1.00 78.56 84 LYS A CA 1
ATOM 641 C C . LYS A 1 84 ? 10.621 1.725 -10.970 1.00 78.56 84 LYS A C 1
ATOM 643 O O . LYS A 1 84 ? 10.333 2.375 -11.972 1.00 78.56 84 LYS A O 1
ATOM 648 N N . HIS A 1 85 ? 10.053 1.920 -9.778 1.00 81.50 85 HIS A N 1
ATOM 649 C CA . HIS A 1 85 ? 9.064 2.964 -9.529 1.00 81.50 85 HIS A CA 1
ATOM 650 C C . HIS A 1 85 ? 9.717 4.344 -9.619 1.00 81.50 85 HIS A C 1
ATOM 652 O O . HIS A 1 85 ? 9.268 5.185 -10.392 1.00 81.50 85 HIS A O 1
ATOM 658 N N . LYS A 1 86 ? 10.840 4.547 -8.923 1.00 77.56 86 LYS A N 1
ATOM 659 C CA . LYS A 1 86 ? 11.559 5.827 -8.876 1.00 77.56 86 LYS A CA 1
ATOM 660 C C . LYS A 1 86 ? 11.960 6.351 -10.259 1.00 77.56 86 LYS A C 1
ATOM 662 O O . LYS A 1 86 ? 11.777 7.532 -10.553 1.00 77.56 86 LYS A O 1
ATOM 667 N N . ASN A 1 87 ? 12.420 5.469 -11.149 1.00 75.19 87 ASN A N 1
ATOM 668 C CA . ASN A 1 87 ? 12.737 5.836 -12.532 1.00 75.19 87 ASN A CA 1
ATOM 669 C C . ASN A 1 87 ? 11.503 6.247 -13.354 1.00 75.19 87 ASN A C 1
ATOM 671 O O . ASN A 1 87 ? 11.635 7.048 -14.281 1.00 75.19 87 ASN A O 1
ATOM 675 N N . LYS A 1 88 ? 10.321 5.705 -13.035 1.00 68.31 88 LYS A N 1
ATOM 676 C CA . LYS A 1 88 ? 9.061 5.971 -13.744 1.00 68.31 88 LYS A CA 1
ATOM 677 C C . LYS A 1 88 ? 8.309 7.181 -13.166 1.00 68.31 88 LYS A C 1
ATOM 679 O O . LYS A 1 88 ? 7.731 7.951 -13.926 1.00 68.31 88 LYS A O 1
ATOM 684 N N . CYS A 1 89 ? 8.397 7.405 -11.853 1.00 67.94 89 CYS A N 1
ATOM 685 C CA . CYS A 1 89 ? 7.813 8.546 -11.139 1.00 67.94 89 CYS A CA 1
ATOM 686 C C . CYS A 1 89 ? 8.425 9.887 -11.592 1.00 67.94 89 CYS A C 1
ATOM 688 O O . CYS A 1 89 ? 7.711 10.865 -11.806 1.00 67.94 89 CYS A O 1
ATOM 690 N N . GLY A 1 90 ? 9.735 9.916 -11.863 1.00 60.62 90 GLY A N 1
ATOM 691 C CA . GLY A 1 90 ? 10.439 11.122 -12.317 1.00 60.62 90 GLY A CA 1
ATOM 692 C C . GLY A 1 90 ? 10.200 11.534 -13.777 1.00 60.62 90 GLY A C 1
ATOM 693 O O . GLY A 1 90 ? 10.733 12.554 -14.209 1.00 60.62 90 GLY A O 1
ATOM 694 N N . LYS A 1 91 ? 9.445 10.762 -14.570 1.00 51.41 91 LYS A N 1
ATOM 695 C CA . LYS A 1 91 ? 9.246 11.020 -16.007 1.00 51.41 91 LYS A CA 1
ATOM 696 C C . LYS A 1 91 ? 7.764 10.982 -16.386 1.00 51.41 91 LYS A C 1
ATOM 698 O O . LYS A 1 91 ? 7.343 10.192 -17.224 1.00 51.41 91 LYS A O 1
ATOM 703 N N . ARG A 1 92 ? 6.957 11.890 -15.824 1.00 49.28 92 ARG A N 1
ATOM 704 C CA . ARG A 1 92 ? 5.690 12.288 -16.465 1.00 49.28 92 ARG A CA 1
ATOM 705 C C . ARG A 1 92 ? 5.997 13.229 -17.627 1.00 49.28 92 ARG A C 1
ATOM 707 O O . ARG A 1 92 ? 5.946 14.445 -17.510 1.00 49.28 92 ARG A O 1
ATOM 714 N N . GLY A 1 93 ? 6.383 12.609 -18.732 1.00 46.81 93 GLY A N 1
ATOM 715 C CA . GLY A 1 93 ? 6.655 13.235 -20.014 1.00 46.81 93 GLY A CA 1
ATOM 716 C C . GLY A 1 93 ? 7.118 12.159 -20.987 1.00 46.81 93 GLY A C 1
ATOM 717 O O . GLY A 1 93 ? 8.314 11.899 -21.059 1.00 46.81 93 GLY A O 1
ATOM 718 N N . LEU A 1 94 ? 6.147 11.578 -21.707 1.00 44.28 94 LEU A N 1
ATOM 719 C CA . LEU A 1 94 ? 6.246 10.590 -22.800 1.00 44.28 94 LEU A CA 1
ATOM 720 C C . LEU A 1 94 ? 6.097 9.099 -22.410 1.00 44.28 94 LEU A C 1
ATOM 722 O O . LEU A 1 94 ? 7.063 8.372 -22.219 1.00 44.28 94 LEU A O 1
ATOM 726 N N . GLU A 1 95 ? 4.821 8.697 -22.376 1.00 38.47 95 GLU A N 1
ATOM 727 C CA . GLU A 1 95 ? 4.228 7.462 -22.933 1.00 38.47 95 GLU A CA 1
ATOM 728 C C . GLU A 1 95 ? 4.639 6.066 -22.391 1.00 38.47 95 GLU A C 1
ATOM 730 O O . GLU A 1 95 ? 5.691 5.529 -22.716 1.00 38.47 95 GLU A O 1
ATOM 735 N N . GLY A 1 96 ? 3.697 5.434 -21.664 1.00 41.69 96 GLY A N 1
ATOM 736 C CA . GLY A 1 96 ? 3.138 4.106 -22.001 1.00 41.69 96 GLY A CA 1
ATOM 737 C C . GLY A 1 96 ? 3.824 2.803 -21.536 1.00 41.69 96 GLY A C 1
ATOM 738 O O . GLY A 1 96 ? 4.676 2.299 -22.250 1.00 41.69 96 GLY A O 1
ATOM 739 N N . GLY A 1 97 ? 3.317 2.205 -20.431 1.00 40.75 97 GLY A N 1
ATOM 740 C CA . GLY A 1 97 ? 3.183 0.743 -20.139 1.00 40.75 97 GLY A CA 1
ATOM 741 C C . GLY A 1 97 ? 4.440 -0.159 -20.092 1.00 40.75 97 GLY A C 1
ATOM 742 O O . GLY A 1 97 ? 5.455 0.133 -20.692 1.00 40.75 97 GLY A O 1
ATOM 743 N N . ASN A 1 98 ? 4.516 -1.309 -19.417 1.00 35.97 98 ASN A N 1
ATOM 744 C CA . ASN A 1 98 ? 3.735 -2.054 -18.423 1.00 35.97 98 ASN A CA 1
ATOM 745 C C . ASN A 1 98 ? 4.726 -3.112 -17.862 1.00 35.97 98 ASN A C 1
ATOM 747 O O . ASN A 1 98 ? 5.672 -3.504 -18.550 1.00 35.97 98 ASN A O 1
ATOM 751 N N . GLY A 1 99 ? 4.590 -3.519 -16.601 1.00 48.97 99 GLY A N 1
ATOM 752 C CA . GLY A 1 99 ? 5.480 -4.514 -16.007 1.00 48.97 99 GLY A CA 1
ATOM 753 C C . GLY A 1 99 ? 5.160 -5.925 -16.488 1.00 48.97 99 GLY A C 1
ATOM 754 O O . GLY A 1 99 ? 4.322 -6.573 -15.888 1.00 48.97 99 GLY A O 1
ATOM 755 N N . THR A 1 100 ? 5.886 -6.421 -17.486 1.00 33.72 100 THR A N 1
ATOM 756 C CA . THR A 1 100 ? 6.311 -7.825 -17.586 1.00 33.72 100 THR A CA 1
ATOM 757 C C . THR A 1 100 ? 7.691 -7.864 -18.247 1.00 33.72 100 THR A C 1
ATOM 759 O O . THR A 1 100 ? 8.127 -6.912 -18.890 1.00 33.72 100 THR A O 1
ATOM 762 N N . GLU A 1 101 ? 8.436 -8.918 -17.954 1.00 44.41 101 GLU A N 1
ATOM 763 C CA . GLU A 1 101 ? 9.817 -9.168 -18.361 1.00 44.41 101 GLU A CA 1
ATOM 764 C C . GLU A 1 101 ? 10.048 -9.208 -19.904 1.00 44.41 101 GLU A C 1
ATOM 766 O O . GLU A 1 101 ? 9.118 -9.046 -20.689 1.00 44.41 101 GLU A O 1
ATOM 771 N N . PRO A 1 102 ? 11.308 -9.299 -20.374 1.00 49.34 102 PRO A N 1
ATOM 772 C CA . PRO A 1 102 ? 11.851 -8.494 -21.464 1.00 49.34 102 PRO A CA 1
ATOM 773 C C . PRO A 1 102 ? 11.443 -8.971 -22.864 1.00 49.34 102 PRO A C 1
ATOM 775 O O . PRO A 1 102 ? 11.807 -10.064 -23.292 1.00 49.34 102 PRO A O 1
ATOM 778 N N . SER A 1 103 ? 10.808 -8.100 -23.653 1.00 43.28 103 SER A N 1
ATOM 779 C CA . SER A 1 103 ? 10.847 -8.163 -25.121 1.00 43.28 103 SER A CA 1
ATOM 780 C C . SER A 1 103 ? 10.358 -6.864 -25.776 1.00 43.28 103 SER A C 1
ATOM 782 O O . SER A 1 103 ? 9.200 -6.509 -25.636 1.00 43.28 103 SER A O 1
ATOM 784 N N . LYS A 1 104 ? 11.279 -6.210 -26.516 1.00 41.19 104 LYS A N 1
ATOM 785 C CA . LYS A 1 104 ? 11.134 -5.554 -27.848 1.00 41.19 104 LYS A CA 1
ATOM 786 C C . LYS A 1 104 ? 9.917 -4.616 -28.026 1.00 41.19 104 LYS A C 1
ATOM 788 O O . LYS A 1 104 ? 8.798 -5.086 -27.976 1.00 41.19 104 LYS A O 1
ATOM 793 N N . LYS A 1 105 ? 9.957 -3.325 -28.377 1.00 38.69 105 LYS A N 1
ATOM 794 C CA . LYS A 1 105 ? 10.783 -2.357 -29.152 1.00 38.69 105 LYS A CA 1
ATOM 795 C C . LYS A 1 105 ? 10.142 -0.981 -28.801 1.00 38.69 105 LYS A C 1
ATOM 797 O O . LYS A 1 105 ? 8.957 -0.956 -28.518 1.00 38.69 105 LYS A O 1
ATOM 802 N N . GLY A 1 106 ? 10.732 0.207 -28.834 1.00 41.19 106 GLY A N 1
ATOM 803 C CA . GLY A 1 106 ? 12.007 0.700 -29.316 1.00 41.19 106 GLY A CA 1
ATOM 804 C C . GLY A 1 106 ? 11.886 2.222 -29.486 1.00 41.19 106 GLY A C 1
ATOM 805 O O . GLY A 1 106 ? 11.058 2.685 -30.259 1.00 41.19 106 GLY A O 1
ATOM 806 N N . LYS A 1 107 ? 12.733 2.980 -28.790 1.00 39.50 107 LYS A N 1
ATOM 807 C CA . LYS A 1 107 ? 13.313 4.243 -29.268 1.00 39.50 107 LYS A CA 1
ATOM 808 C C . LYS A 1 107 ? 14.733 4.287 -28.719 1.00 39.50 107 LYS A C 1
ATOM 810 O O . LYS A 1 107 ? 15.030 4.939 -27.727 1.00 39.50 107 LYS A O 1
ATOM 815 N N . SER A 1 108 ? 15.595 3.491 -29.332 1.00 35.03 108 SER A N 1
ATOM 816 C CA . SER A 1 108 ? 17.030 3.560 -29.110 1.00 35.03 108 SER A CA 1
ATOM 817 C C . SER A 1 108 ? 17.659 3.611 -30.479 1.00 35.03 108 SER A C 1
ATOM 819 O O . SER A 1 108 ? 17.351 2.798 -31.350 1.00 35.03 108 SER A O 1
ATOM 821 N N . VAL A 1 109 ? 18.474 4.636 -30.647 1.00 49.31 109 VAL A N 1
ATOM 822 C CA . VAL A 1 109 ? 19.381 4.843 -31.762 1.00 49.31 109 VAL A CA 1
ATOM 823 C C . VAL A 1 109 ? 19.968 3.489 -32.204 1.00 49.31 109 VAL A C 1
ATOM 825 O O . VAL A 1 109 ? 20.404 2.709 -31.351 1.00 49.31 109 VAL A O 1
ATOM 828 N N . PRO A 1 110 ? 19.916 3.150 -33.500 1.00 47.62 110 PRO A N 1
ATOM 829 C CA . PRO A 1 110 ? 20.433 1.885 -33.993 1.00 47.62 110 PRO A CA 1
ATOM 830 C C . PRO A 1 110 ? 21.962 1.857 -33.873 1.00 47.62 110 PRO A C 1
ATOM 832 O O . PRO A 1 110 ? 22.635 2.690 -34.467 1.00 47.62 110 PRO A O 1
ATOM 835 N N . GLY A 1 111 ? 22.506 0.849 -33.183 1.00 53.31 111 GLY A N 1
ATOM 836 C CA . GLY A 1 111 ? 23.648 0.150 -33.781 1.00 53.31 111 GLY A CA 1
ATOM 837 C C . GLY A 1 111 ? 24.920 -0.122 -32.982 1.00 53.31 111 GLY A C 1
ATOM 838 O O . GLY A 1 111 ? 25.815 -0.691 -33.586 1.00 53.31 111 GLY A O 1
ATOM 839 N N . GLU A 1 112 ? 25.051 0.182 -31.690 1.00 56.03 112 GLU A N 1
ATOM 840 C CA . GLU A 1 112 ? 26.411 0.127 -31.097 1.00 56.03 112 GLU A CA 1
ATOM 841 C C . GLU A 1 112 ? 26.737 -1.155 -30.295 1.00 56.03 112 GLU A C 1
ATOM 843 O O . GLU A 1 112 ? 27.907 -1.473 -30.110 1.00 56.03 112 GLU A O 1
ATOM 848 N N . TYR A 1 113 ? 25.748 -1.957 -29.861 1.00 67.50 113 TYR A N 1
ATOM 849 C CA . TYR A 1 113 ? 25.999 -3.131 -28.995 1.00 67.50 113 TYR A CA 1
ATOM 850 C C . TYR A 1 113 ? 25.279 -4.402 -29.475 1.00 67.50 113 TYR A C 1
ATOM 852 O O . TYR A 1 113 ? 24.348 -4.915 -28.846 1.00 67.50 113 TYR A O 1
ATOM 860 N N . HIS A 1 114 ? 25.749 -4.937 -30.601 1.00 73.69 114 HIS A N 1
ATOM 861 C CA . HIS A 1 114 ? 25.302 -6.201 -31.191 1.00 73.69 114 HIS A CA 1
ATOM 862 C C . HIS A 1 114 ? 26.472 -7.191 -31.306 1.00 73.69 114 HIS A C 1
ATOM 864 O O . HIS A 1 114 ? 27.510 -6.866 -31.879 1.00 73.69 114 HIS A O 1
ATOM 870 N N . CYS A 1 115 ? 26.296 -8.411 -30.791 1.00 72.25 115 CYS A N 1
ATOM 871 C CA . CYS A 1 115 ? 27.279 -9.481 -30.949 1.00 72.25 115 CYS A CA 1
ATOM 872 C C . CYS A 1 115 ? 26.945 -10.320 -32.188 1.00 72.25 115 CYS A C 1
ATOM 874 O O . CYS A 1 115 ? 25.900 -10.973 -32.220 1.00 72.25 115 CYS A O 1
ATOM 876 N N . LYS A 1 116 ? 27.849 -10.352 -33.174 1.00 71.00 116 LYS A N 1
ATOM 877 C CA . LYS A 1 116 ? 27.669 -11.093 -34.437 1.00 71.00 116 LYS A CA 1
ATOM 878 C C . LYS A 1 116 ? 27.786 -12.614 -34.259 1.00 71.00 116 LYS A C 1
ATOM 880 O O . LYS A 1 116 ? 26.974 -13.351 -34.806 1.00 71.00 116 LYS A O 1
ATOM 885 N N . GLU A 1 117 ? 28.686 -13.064 -33.386 1.00 78.06 117 GLU A N 1
ATOM 886 C CA . GLU A 1 117 ? 28.946 -14.487 -33.085 1.00 78.06 117 GLU A CA 1
ATOM 887 C C . GLU A 1 117 ? 27.771 -15.167 -32.359 1.00 78.06 117 GLU A C 1
ATOM 889 O O . GLU A 1 117 ? 27.450 -16.347 -32.541 1.00 78.06 117 GLU A O 1
ATOM 894 N N . CYS A 1 118 ? 27.091 -14.409 -31.498 1.00 71.81 118 CYS A N 1
ATOM 895 C CA . CYS A 1 118 ? 25.971 -14.900 -30.700 1.00 71.81 118 CYS A CA 1
ATOM 896 C C . CYS A 1 118 ? 24.604 -14.423 -31.207 1.00 71.81 118 CYS A C 1
ATOM 898 O O . CYS A 1 118 ? 23.598 -14.912 -30.703 1.00 71.81 118 CYS A O 1
ATOM 900 N N . GLN A 1 119 ? 24.565 -13.508 -32.183 1.00 70.44 119 GLN A N 1
ATOM 901 C CA . GLN A 1 119 ? 23.364 -12.810 -32.662 1.00 70.44 119 GLN A CA 1
ATOM 902 C C . GLN A 1 119 ? 22.476 -12.258 -31.534 1.00 70.44 119 GLN A C 1
ATOM 904 O O . GLN A 1 119 ? 21.249 -12.241 -31.633 1.00 70.44 119 GLN A O 1
ATOM 909 N N . ILE A 1 120 ? 23.095 -11.791 -30.447 1.00 67.38 120 ILE A N 1
ATOM 910 C CA . ILE A 1 120 ? 22.369 -11.156 -29.348 1.00 67.38 120 ILE A CA 1
ATOM 911 C C . ILE A 1 120 ? 22.506 -9.637 -29.420 1.00 67.38 120 ILE A C 1
ATOM 913 O O . ILE A 1 120 ? 23.559 -9.097 -29.767 1.00 67.38 120 ILE A O 1
ATOM 917 N N . ASN A 1 121 ? 21.426 -8.950 -29.063 1.00 69.00 121 ASN A N 1
ATOM 918 C CA . ASN A 1 121 ? 21.394 -7.501 -28.931 1.00 69.00 121 ASN A CA 1
ATOM 919 C C . ASN A 1 121 ? 21.367 -7.141 -27.449 1.00 69.00 121 ASN A C 1
ATOM 921 O O . ASN A 1 121 ? 20.408 -7.466 -26.748 1.00 69.00 121 ASN A O 1
ATOM 925 N N . CYS A 1 122 ? 22.410 -6.457 -26.991 1.00 63.00 122 CYS A N 1
ATOM 926 C CA . CYS A 1 122 ? 22.488 -5.930 -25.635 1.00 63.00 122 CYS A CA 1
ATOM 927 C C . CYS A 1 122 ? 21.973 -4.484 -25.618 1.00 63.00 122 CYS A C 1
ATOM 929 O O . CYS A 1 122 ? 22.119 -3.752 -26.595 1.00 63.00 122 CYS A O 1
ATOM 931 N N . ASN A 1 123 ? 21.355 -4.068 -24.508 1.00 65.06 123 ASN A N 1
ATOM 932 C CA . ASN A 1 123 ? 20.820 -2.705 -24.352 1.00 65.06 123 ASN A CA 1
ATOM 933 C C . ASN A 1 123 ? 21.807 -1.726 -23.680 1.00 65.06 123 ASN A C 1
ATOM 935 O O . ASN A 1 123 ? 21.483 -0.553 -23.523 1.00 65.06 123 ASN A O 1
ATOM 939 N N . SER A 1 124 ? 22.998 -2.194 -23.286 1.00 68.06 124 SER A N 1
ATOM 940 C CA . SER A 1 124 ? 24.014 -1.407 -22.580 1.00 68.06 124 SER A CA 1
ATOM 941 C C . SER A 1 124 ? 25.427 -1.932 -22.868 1.00 68.06 124 SER A C 1
ATOM 943 O O . SER A 1 124 ? 25.609 -3.139 -23.058 1.00 68.06 124 SER A O 1
ATOM 945 N N . SER A 1 125 ? 26.424 -1.041 -22.845 1.00 74.62 125 SER A N 1
ATOM 946 C CA . SER A 1 125 ? 27.847 -1.380 -22.997 1.00 74.62 125 SER A CA 1
ATOM 947 C C . SER A 1 125 ? 28.325 -2.361 -21.928 1.00 74.62 125 SER A C 1
ATOM 949 O O . SER A 1 125 ? 29.020 -3.322 -22.239 1.00 74.62 125 SER A O 1
ATOM 951 N N . GLN A 1 126 ? 27.868 -2.197 -20.686 1.00 73.44 126 GLN A N 1
ATOM 952 C CA . GLN A 1 126 ? 28.245 -3.066 -19.572 1.00 73.44 126 GLN A CA 1
ATOM 953 C C . GLN A 1 126 ? 27.695 -4.493 -19.740 1.00 73.44 126 GLN A C 1
ATOM 955 O O . GLN A 1 126 ? 28.373 -5.467 -19.427 1.00 73.44 126 GLN A O 1
ATOM 960 N N . GLN A 1 127 ? 26.494 -4.637 -20.314 1.00 68.69 127 GLN A N 1
ATOM 961 C CA . GLN A 1 127 ? 25.942 -5.949 -20.680 1.00 68.69 127 GLN A CA 1
ATOM 962 C C . GLN A 1 127 ? 26.721 -6.601 -21.825 1.00 68.69 127 GLN A C 1
ATOM 964 O O . GLN A 1 127 ? 26.864 -7.822 -21.835 1.00 68.69 127 GLN A O 1
ATOM 969 N N . MET A 1 128 ? 27.234 -5.809 -22.771 1.00 76.31 128 MET A N 1
ATOM 970 C CA . MET A 1 128 ? 28.094 -6.322 -23.837 1.00 76.31 128 MET A CA 1
ATOM 971 C C . MET A 1 128 ? 29.446 -6.781 -23.284 1.00 76.31 128 MET A C 1
ATOM 973 O O . MET A 1 128 ? 29.880 -7.883 -23.593 1.00 76.31 128 MET A O 1
ATOM 977 N N . GLU A 1 129 ? 30.078 -5.988 -22.420 1.00 76.25 129 GLU A N 1
ATOM 978 C CA . GLU A 1 129 ? 3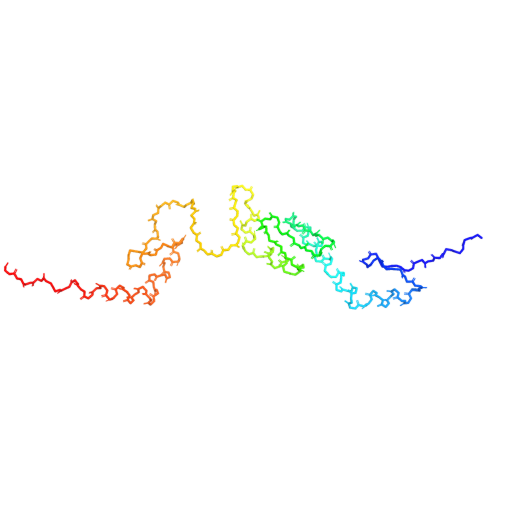1.355 -6.327 -21.785 1.00 76.25 129 GLU A CA 1
ATOM 979 C C . GLU A 1 129 ? 31.253 -7.620 -20.961 1.00 76.25 129 GLU A C 1
ATOM 981 O O . GLU A 1 129 ? 32.071 -8.533 -21.092 1.00 76.25 129 GLU A O 1
ATOM 986 N N . GLN A 1 130 ? 30.175 -7.768 -20.188 1.00 76.25 130 GLN A N 1
ATOM 987 C CA . GLN A 1 130 ? 29.877 -9.008 -19.470 1.00 76.25 130 GLN A CA 1
ATOM 988 C C . GLN A 1 130 ? 29.559 -10.176 -20.412 1.00 76.25 130 GLN A C 1
ATOM 990 O O . GLN A 1 130 ? 29.901 -11.324 -20.122 1.00 76.25 130 GLN A O 1
ATOM 995 N N . HIS A 1 131 ? 28.921 -9.915 -21.555 1.00 81.56 131 HIS A N 1
ATOM 996 C CA . HIS A 1 131 ? 28.649 -10.941 -22.554 1.00 81.56 131 HIS A CA 1
ATOM 997 C C . HIS A 1 131 ? 29.936 -11.464 -23.202 1.00 81.56 131 HIS A C 1
ATOM 999 O O . HIS A 1 131 ? 30.134 -12.679 -23.233 1.00 81.56 131 HIS A O 1
ATOM 1005 N N . VAL A 1 132 ? 30.819 -10.580 -23.677 1.00 79.31 132 VAL A N 1
ATOM 1006 C CA . VAL A 1 132 ? 32.054 -10.976 -24.377 1.00 79.31 132 VAL A CA 1
ATOM 1007 C C . VAL A 1 132 ? 33.072 -11.636 -23.444 1.00 79.31 132 VAL A C 1
ATOM 1009 O O . VAL A 1 132 ? 33.839 -12.492 -23.874 1.00 79.31 132 VAL A O 1
ATOM 1012 N N . THR A 1 133 ? 33.033 -11.313 -22.148 1.00 80.06 133 THR A N 1
ATOM 1013 C CA . THR A 1 133 ? 33.862 -11.959 -21.113 1.00 80.06 133 THR A CA 1
ATOM 1014 C C . THR A 1 133 ? 33.242 -13.246 -20.551 1.00 80.06 133 THR A C 1
ATOM 1016 O O . THR A 1 133 ? 33.904 -14.003 -19.838 1.00 80.06 133 THR A O 1
ATOM 1019 N N . SER A 1 134 ? 31.981 -13.550 -20.875 1.00 78.19 134 SER A N 1
ATOM 1020 C CA . SER A 1 134 ? 31.314 -14.761 -20.394 1.00 78.19 134 SER A CA 1
ATOM 1021 C C . SER A 1 134 ? 31.851 -16.023 -21.074 1.00 78.19 134 SER A C 1
ATOM 1023 O O . SER A 1 134 ? 31.949 -16.102 -22.299 1.00 78.19 134 SER A O 1
ATOM 1025 N N . LYS A 1 135 ? 32.047 -17.093 -20.287 1.00 79.75 135 LYS A N 1
ATOM 1026 C CA . LYS A 1 135 ? 32.465 -18.432 -20.767 1.00 79.75 135 LYS A CA 1
ATOM 1027 C C . LYS A 1 135 ? 31.623 -18.957 -21.940 1.00 79.75 135 LYS A C 1
ATOM 1029 O O . LYS A 1 135 ? 32.138 -19.664 -22.797 1.00 79.75 135 LYS A O 1
ATOM 1034 N N . LYS A 1 136 ? 30.332 -18.600 -21.992 1.00 78.25 136 LYS A N 1
ATOM 1035 C CA . LYS A 1 136 ? 29.397 -18.991 -23.062 1.00 78.25 136 LYS A CA 1
ATOM 1036 C C . LYS A 1 136 ? 29.747 -18.366 -24.420 1.00 78.25 136 LYS A C 1
ATOM 1038 O O . LYS A 1 136 ? 29.660 -19.060 -25.426 1.00 78.25 136 LYS A O 1
ATOM 1043 N N . HIS A 1 137 ? 30.139 -17.090 -24.444 1.00 80.88 137 HIS A N 1
ATOM 1044 C CA . HIS A 1 137 ? 30.580 -16.409 -25.665 1.00 80.88 137 HIS A CA 1
ATOM 1045 C C . HIS A 1 137 ? 31.948 -16.944 -26.097 1.00 80.88 137 HIS A C 1
ATOM 1047 O O . HIS A 1 137 ? 32.093 -17.421 -27.217 1.00 80.88 137 HIS A O 1
ATOM 1053 N N . LEU A 1 138 ? 32.906 -16.985 -25.165 1.00 79.88 138 LEU A N 1
ATOM 1054 C CA . LEU A 1 138 ? 34.264 -17.476 -25.411 1.00 79.88 138 LEU A CA 1
ATOM 1055 C C . LEU A 1 138 ? 34.283 -18.898 -25.990 1.00 79.88 138 LEU A C 1
ATOM 1057 O O . LEU A 1 138 ? 35.010 -19.157 -26.941 1.00 79.88 138 LEU A O 1
ATOM 1061 N N . ASN A 1 139 ? 33.446 -19.807 -25.478 1.00 81.81 139 ASN A N 1
ATOM 1062 C CA . ASN A 1 139 ? 33.360 -21.175 -25.996 1.00 81.81 139 ASN A CA 1
ATOM 1063 C C . ASN A 1 139 ? 32.795 -21.235 -27.428 1.00 81.81 139 ASN A C 1
ATOM 1065 O O . ASN A 1 139 ? 33.218 -22.065 -28.225 1.00 81.81 139 ASN A O 1
ATOM 1069 N N . LYS A 1 140 ? 31.860 -20.341 -27.777 1.00 75.81 140 LYS A N 1
ATOM 1070 C CA . LYS A 1 140 ? 31.263 -20.278 -29.120 1.00 75.81 140 LYS A CA 1
ATOM 1071 C C . LYS A 1 140 ? 32.222 -19.666 -30.148 1.00 75.81 140 LYS A C 1
ATOM 1073 O O . LYS A 1 140 ? 32.322 -20.170 -31.264 1.00 75.81 140 LYS A O 1
ATOM 1078 N N . VAL A 1 141 ? 32.971 -18.638 -29.750 1.00 77.19 141 VAL A N 1
ATOM 1079 C CA . VAL A 1 141 ? 34.030 -18.033 -30.577 1.00 77.19 141 VAL A CA 1
ATOM 1080 C C . VAL A 1 141 ? 35.198 -19.003 -30.762 1.00 77.19 141 VAL A C 1
ATOM 1082 O O . VAL A 1 141 ? 35.669 -19.194 -31.877 1.00 77.19 141 VAL A O 1
ATOM 1085 N N . ALA A 1 142 ? 35.624 -19.690 -29.698 1.00 75.56 142 ALA A N 1
ATOM 1086 C CA . ALA A 1 142 ? 36.685 -20.695 -29.771 1.00 75.56 142 ALA A CA 1
ATOM 1087 C C . ALA A 1 142 ? 36.302 -21.919 -30.623 1.00 75.56 142 ALA A C 1
ATOM 1089 O O . ALA A 1 142 ? 37.176 -22.540 -31.224 1.00 75.56 142 ALA A O 1
ATOM 1090 N N . ALA A 1 143 ? 35.012 -22.264 -30.688 1.00 66.06 143 ALA A N 1
ATOM 1091 C CA . ALA A 1 143 ? 34.511 -23.299 -31.588 1.00 66.06 143 ALA A CA 1
ATOM 1092 C C . ALA A 1 143 ? 34.507 -22.842 -33.059 1.00 66.06 143 ALA A C 1
ATOM 1094 O O . ALA A 1 143 ? 34.857 -23.634 -33.926 1.00 66.06 143 ALA A O 1
ATOM 1095 N N . SER A 1 144 ? 34.189 -21.569 -33.328 1.00 60.22 144 SER A N 1
ATOM 1096 C CA . SER A 1 144 ? 34.126 -21.009 -34.692 1.00 60.22 144 SER A CA 1
ATOM 1097 C C . SER A 1 144 ? 35.515 -20.720 -35.294 1.00 60.22 144 SER A C 1
ATOM 1099 O O . SER A 1 144 ? 35.682 -20.731 -36.506 1.00 60.22 144 SER A O 1
ATOM 1101 N N . GLN A 1 145 ? 36.547 -20.549 -34.460 1.00 57.97 145 GLN A N 1
ATOM 1102 C CA . GLN A 1 145 ? 37.948 -20.341 -34.878 1.00 57.97 145 GLN A CA 1
ATOM 1103 C C . GLN A 1 145 ? 38.693 -21.640 -35.269 1.00 57.97 145 GLN A C 1
ATOM 1105 O O . GLN A 1 145 ? 39.887 -21.596 -35.558 1.00 57.97 145 GLN A O 1
ATOM 1110 N N . LYS A 1 146 ? 38.035 -22.811 -35.262 1.00 52.47 146 LYS A N 1
ATOM 1111 C CA . LYS A 1 146 ? 38.648 -24.093 -35.672 1.00 52.47 146 LYS A CA 1
ATOM 1112 C C . LYS A 1 146 ? 38.386 -24.488 -37.130 1.00 52.47 146 LYS A C 1
ATOM 1114 O O . LYS A 1 146 ? 38.930 -25.497 -37.569 1.00 52.47 146 LYS A O 1
ATOM 1119 N N . GLU A 1 147 ? 37.605 -23.707 -37.879 1.00 51.06 147 GLU A N 1
ATOM 1120 C CA . GLU A 1 147 ? 37.189 -24.054 -39.250 1.00 51.06 147 GLU A CA 1
ATOM 1121 C C . GLU A 1 147 ? 37.827 -23.179 -40.355 1.00 51.06 147 GLU A C 1
ATOM 1123 O O . GLU A 1 147 ? 37.598 -23.440 -41.530 1.00 51.06 147 GLU A O 1
ATOM 1128 N N . GLU A 1 148 ? 38.691 -22.205 -40.025 1.00 50.34 148 GLU A N 1
ATOM 1129 C CA . GLU A 1 148 ? 39.340 -21.306 -41.010 1.00 50.34 148 GLU A CA 1
ATOM 1130 C C . GLU A 1 148 ? 40.879 -21.442 -41.060 1.00 50.34 148 GLU A C 1
ATOM 1132 O O . GLU A 1 148 ? 41.615 -20.472 -41.198 1.00 50.34 148 GLU A O 1
ATOM 1137 N N . THR A 1 149 ? 41.421 -22.657 -40.932 1.00 49.66 149 THR A N 1
ATOM 1138 C CA . THR A 1 149 ? 42.863 -22.900 -41.199 1.00 49.66 149 THR A CA 1
ATOM 1139 C C . THR A 1 149 ? 43.161 -24.129 -42.051 1.00 49.66 149 THR A C 1
ATOM 1141 O O . THR A 1 149 ? 44.309 -24.555 -42.142 1.00 49.66 149 THR A O 1
ATOM 1144 N N . VAL A 1 150 ? 42.169 -24.673 -42.759 1.00 55.19 150 VAL A N 1
ATOM 1145 C CA . VAL A 1 150 ? 42.405 -25.760 -43.720 1.00 55.19 150 VAL A CA 1
ATOM 1146 C C . VAL A 1 150 ? 41.816 -25.409 -45.082 1.00 55.19 150 VAL A C 1
ATOM 1148 O O . VAL A 1 150 ? 40.834 -26.008 -45.495 1.00 55.19 150 VAL A O 1
ATOM 1151 N N . ASN A 1 151 ? 42.421 -24.445 -45.785 1.00 54.88 151 ASN A N 1
ATOM 1152 C CA . ASN A 1 151 ? 42.633 -24.571 -47.233 1.00 54.88 151 ASN A CA 1
ATOM 1153 C C . ASN A 1 151 ? 43.655 -23.549 -47.768 1.00 54.88 151 ASN A C 1
ATOM 1155 O O . ASN A 1 151 ? 43.310 -22.537 -48.370 1.00 54.88 151 ASN A O 1
ATOM 1159 N N . ILE A 1 152 ? 44.936 -23.834 -47.561 1.00 59.75 152 ILE A N 1
ATOM 1160 C CA . ILE A 1 152 ? 46.008 -23.351 -48.439 1.00 59.75 152 ILE A CA 1
ATOM 1161 C C . ILE A 1 152 ? 46.842 -24.572 -48.802 1.00 59.75 152 ILE A C 1
ATOM 1163 O O . ILE A 1 152 ? 47.868 -24.819 -48.184 1.00 59.75 152 ILE A O 1
ATOM 1167 N N . ASN A 1 153 ? 46.306 -25.408 -49.698 1.00 52.94 153 ASN A N 1
ATOM 1168 C CA . ASN A 1 153 ? 47.056 -26.319 -50.571 1.00 52.94 153 ASN A CA 1
ATOM 1169 C C . ASN A 1 153 ? 46.087 -27.040 -51.525 1.00 52.94 153 ASN A C 1
ATOM 1171 O O . ASN A 1 153 ? 45.615 -28.131 -51.212 1.00 52.94 153 ASN A O 1
ATOM 1175 N N . ALA A 1 154 ? 45.827 -26.454 -52.698 1.00 46.88 154 ALA A N 1
ATOM 1176 C CA . ALA A 1 154 ? 45.467 -27.204 -53.906 1.00 46.88 154 ALA A CA 1
ATOM 1177 C C . ALA A 1 154 ? 45.596 -26.326 -55.168 1.00 46.88 154 ALA A C 1
ATOM 1179 O O . ALA A 1 154 ? 44.779 -25.432 -55.377 1.00 46.88 154 ALA A O 1
ATOM 1180 N N . LEU A 1 155 ? 46.592 -26.703 -55.984 1.00 43.06 155 LEU A N 1
ATOM 1181 C CA . LEU A 1 155 ? 47.004 -26.256 -57.328 1.00 43.06 155 LEU A CA 1
ATOM 1182 C C . LEU A 1 155 ? 47.628 -24.863 -57.494 1.00 43.06 155 LEU A C 1
ATOM 1184 O O . LEU A 1 155 ? 46.896 -23.856 -57.569 1.00 43.06 155 LEU A O 1
#